Protein AF-A0A4Q2UM60-F1 (afdb_monomer_lite)

Radius of gyration: 17.13 Å; chains: 1; bounding box: 47×28×47 Å

pLDDT: mean 87.58, std 9.99, range [40.56, 97.44]

Organism: NCBI:txid2502893

Structure (mmCIF, N/CA/C/O backbone):
data_AF-A0A4Q2UM60-F1
#
_entry.id   AF-A0A4Q2UM60-F1
#
loop_
_atom_site.group_PDB
_atom_site.id
_atom_site.type_symbol
_atom_site.label_atom_id
_atom_site.label_alt_id
_atom_site.label_comp_id
_atom_site.label_asym_id
_atom_site.label_entity_id
_atom_site.label_seq_id
_atom_site.pdbx_PDB_ins_code
_atom_site.Cartn_x
_atom_site.Cartn_y
_atom_site.Cartn_z
_atom_site.occupancy
_atom_site.B_iso_or_equiv
_atom_site.auth_seq_id
_atom_site.auth_comp_id
_atom_site.auth_asym_id
_atom_site.auth_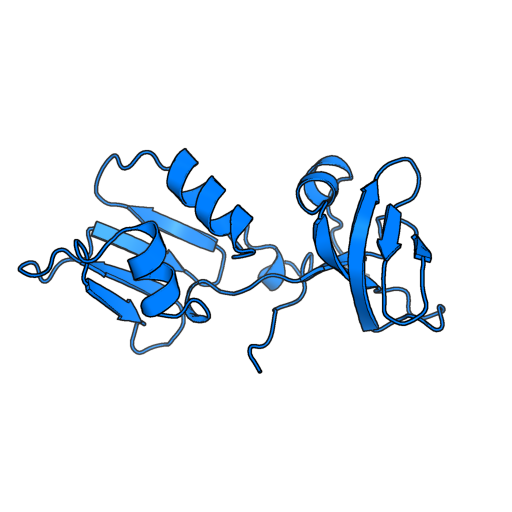a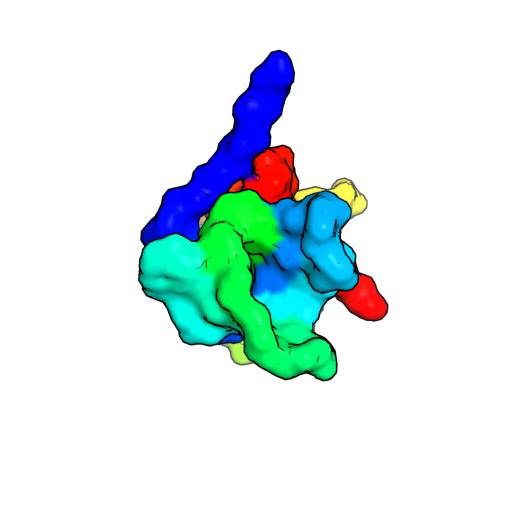tom_id
_atom_site.pdbx_PDB_model_num
ATOM 1 N N . MET A 1 1 ? 27.469 9.254 1.031 1.00 40.56 1 MET A N 1
ATOM 2 C CA . MET A 1 1 ? 26.260 9.142 0.190 1.00 40.56 1 MET A CA 1
ATOM 3 C C . MET A 1 1 ? 25.327 8.212 0.935 1.00 40.56 1 MET A C 1
ATOM 5 O O . MET A 1 1 ? 25.767 7.115 1.243 1.00 40.56 1 MET A O 1
ATOM 9 N N . SER A 1 2 ? 24.143 8.671 1.345 1.00 40.91 2 SER A N 1
ATOM 10 C CA . SER A 1 2 ? 23.199 7.792 2.044 1.00 40.91 2 SER A CA 1
ATOM 11 C C . SER A 1 2 ? 22.727 6.751 1.037 1.00 40.91 2 SER A C 1
ATOM 13 O O . SER A 1 2 ? 22.179 7.130 0.001 1.00 40.91 2 SER A O 1
ATOM 15 N N . GLU A 1 3 ? 23.020 5.475 1.277 1.00 54.56 3 GLU A N 1
ATOM 16 C CA . GLU A 1 3 ? 22.455 4.388 0.486 1.00 54.56 3 GLU A CA 1
ATOM 17 C C . GLU A 1 3 ? 20.939 4.516 0.593 1.00 54.56 3 GLU A C 1
ATOM 19 O O . GLU A 1 3 ? 20.363 4.356 1.669 1.00 54.56 3 GLU A O 1
ATOM 24 N N . THR A 1 4 ? 20.282 4.909 -0.497 1.00 58.78 4 THR A N 1
ATOM 25 C CA . THR A 1 4 ? 18.825 4.892 -0.537 1.00 58.78 4 THR A CA 1
ATOM 26 C C . THR A 1 4 ? 18.428 3.438 -0.354 1.00 58.78 4 THR A C 1
ATOM 28 O O . THR A 1 4 ? 18.701 2.611 -1.225 1.00 58.78 4 THR A O 1
ATOM 31 N N . ARG A 1 5 ? 17.867 3.119 0.817 1.00 75.88 5 ARG A N 1
ATOM 32 C CA . ARG A 1 5 ? 17.350 1.789 1.129 1.00 75.88 5 ARG A CA 1
ATOM 33 C C . ARG A 1 5 ? 16.391 1.394 0.003 1.00 75.88 5 ARG A C 1
ATOM 35 O O . ARG A 1 5 ? 15.716 2.247 -0.567 1.00 75.88 5 ARG A O 1
ATOM 42 N N . GLN A 1 6 ? 16.377 0.119 -0.360 1.00 82.94 6 GLN A N 1
ATOM 43 C CA . GLN A 1 6 ? 15.526 -0.404 -1.428 1.00 82.94 6 GLN A CA 1
ATOM 44 C C . GLN A 1 6 ? 14.642 -1.507 -0.866 1.00 82.94 6 GLN A C 1
ATOM 46 O O . GLN A 1 6 ? 15.056 -2.245 0.031 1.00 82.94 6 GLN A O 1
ATOM 51 N N . LEU A 1 7 ? 13.427 -1.625 -1.401 1.00 89.25 7 LEU A N 1
ATOM 52 C CA . LEU A 1 7 ? 12.588 -2.780 -1.115 1.00 89.25 7 LEU A CA 1
ATOM 53 C C . LEU A 1 7 ? 13.251 -4.027 -1.691 1.00 89.25 7 LEU A C 1
ATOM 55 O O . LEU A 1 7 ? 13.735 -4.035 -2.824 1.00 89.25 7 LEU A O 1
ATOM 59 N N . THR A 1 8 ? 13.234 -5.107 -0.918 1.00 90.81 8 THR A N 1
ATOM 60 C CA . THR A 1 8 ? 13.587 -6.421 -1.455 1.00 90.81 8 THR A CA 1
ATOM 61 C C . THR A 1 8 ? 12.616 -6.801 -2.581 1.00 90.81 8 THR A C 1
ATOM 63 O O . THR A 1 8 ? 11.453 -6.378 -2.559 1.00 90.81 8 THR A O 1
ATOM 66 N N . PRO A 1 9 ? 13.022 -7.658 -3.537 1.00 88.75 9 PRO A N 1
ATOM 67 C CA . PRO A 1 9 ? 12.106 -8.157 -4.561 1.00 88.75 9 PRO A CA 1
ATOM 68 C C . PRO A 1 9 ? 10.842 -8.789 -3.967 1.00 88.75 9 PRO A C 1
ATOM 70 O O . PRO A 1 9 ? 9.752 -8.607 -4.493 1.00 88.75 9 PRO A O 1
ATOM 73 N N . GLN A 1 10 ? 10.949 -9.468 -2.823 1.00 90.50 10 GLN A N 1
ATOM 74 C CA . GLN A 1 10 ? 9.785 -10.039 -2.150 1.00 90.50 10 GLN A CA 1
ATOM 75 C C . GLN A 1 10 ? 8.800 -8.960 -1.668 1.00 90.50 10 GLN A C 1
ATOM 77 O O . GLN A 1 10 ? 7.597 -9.105 -1.872 1.00 90.50 10 GLN A O 1
ATOM 82 N N . GLN A 1 11 ? 9.293 -7.871 -1.071 1.00 92.25 11 GLN A N 1
ATOM 83 C CA . GLN A 1 11 ? 8.449 -6.758 -0.617 1.00 92.25 11 GLN A CA 1
ATOM 84 C C . GLN A 1 11 ? 7.816 -6.005 -1.790 1.00 92.25 11 GLN A C 1
ATOM 86 O O . GLN A 1 11 ? 6.624 -5.708 -1.758 1.00 92.25 11 GLN A O 1
ATOM 91 N N . LEU A 1 12 ? 8.576 -5.748 -2.860 1.00 93.12 12 LEU A N 1
ATOM 92 C CA . LEU A 1 12 ? 8.021 -5.133 -4.068 1.00 93.12 12 LEU A CA 1
ATOM 93 C C . LEU A 1 12 ? 6.980 -6.048 -4.736 1.00 93.12 12 LEU A C 1
ATOM 95 O O . LEU A 1 12 ? 5.960 -5.567 -5.222 1.00 93.12 12 LEU A O 1
ATOM 99 N N . GLY A 1 13 ? 7.183 -7.368 -4.704 1.00 93.06 13 GLY A N 1
ATOM 100 C CA . GLY A 1 13 ? 6.245 -8.356 -5.242 1.00 93.06 13 GLY A CA 1
ATOM 101 C C . GLY A 1 13 ? 4.869 -8.332 -4.567 1.00 93.06 13 GLY A C 1
ATOM 102 O O . GLY A 1 13 ? 3.863 -8.590 -5.221 1.00 93.06 13 GLY A O 1
ATOM 103 N N . GLN A 1 14 ? 4.786 -7.921 -3.297 1.00 91.00 14 GLN A N 1
ATOM 104 C CA . GLN A 1 14 ? 3.509 -7.703 -2.594 1.00 91.00 14 GLN A CA 1
ATOM 105 C C . GLN A 1 14 ? 2.708 -6.505 -3.146 1.00 91.00 14 GLN A C 1
ATOM 107 O O . GLN A 1 14 ? 1.558 -6.283 -2.752 1.00 91.00 14 GLN A O 1
ATOM 112 N N . CYS A 1 15 ? 3.307 -5.725 -4.050 1.00 93.12 15 CYS A N 1
ATOM 113 C CA . CYS A 1 15 ? 2.687 -4.596 -4.735 1.00 93.12 15 CYS A CA 1
ATOM 114 C C . CYS A 1 15 ? 2.271 -4.920 -6.179 1.00 93.12 15 CYS A C 1
ATOM 116 O O . CYS A 1 15 ? 1.899 -4.006 -6.913 1.00 93.12 15 CYS A O 1
ATOM 118 N N . ILE A 1 16 ? 2.321 -6.187 -6.610 1.00 95.38 16 ILE A N 1
ATOM 119 C CA . ILE A 1 16 ? 1.735 -6.593 -7.895 1.00 95.38 16 ILE A CA 1
ATOM 120 C C . ILE A 1 16 ? 0.242 -6.226 -7.906 1.00 95.38 16 ILE A C 1
ATOM 122 O O . ILE A 1 16 ? -0.454 -6.356 -6.899 1.00 95.38 16 ILE A O 1
ATOM 126 N N . ASN A 1 17 ? -0.232 -5.737 -9.051 1.00 95.31 17 ASN A N 1
ATOM 127 C CA . ASN A 1 17 ? -1.539 -5.121 -9.282 1.00 95.31 17 ASN A CA 1
ATOM 128 C C . ASN A 1 17 ? -1.779 -3.800 -8.529 1.00 95.31 17 ASN A C 1
ATOM 130 O O . ASN A 1 17 ? -2.900 -3.294 -8.533 1.00 95.31 17 ASN A O 1
ATOM 134 N N . LYS A 1 18 ? -0.746 -3.207 -7.913 1.00 94.69 18 LYS A N 1
ATOM 135 C CA . LYS A 1 18 ? -0.823 -1.893 -7.258 1.00 94.69 18 LYS A CA 1
ATOM 136 C C . LYS A 1 18 ? -0.055 -0.835 -8.036 1.00 94.69 18 LYS A C 1
ATOM 138 O O . LYS A 1 18 ? 0.774 -1.131 -8.899 1.00 94.69 18 LYS A O 1
ATOM 143 N N . GLN A 1 19 ? -0.350 0.421 -7.716 1.00 95.69 19 GLN A N 1
ATOM 144 C CA . GLN A 1 19 ? 0.308 1.561 -8.329 1.00 95.69 19 GLN A CA 1
ATOM 145 C C . GLN A 1 19 ? 1.750 1.701 -7.817 1.00 95.69 19 GLN A C 1
ATOM 147 O O . GLN A 1 19 ? 2.013 1.633 -6.617 1.00 95.69 19 GLN A O 1
ATOM 152 N N . VAL A 1 20 ? 2.679 1.929 -8.739 1.00 96.50 20 VAL A N 1
ATOM 153 C CA . VAL A 1 20 ? 4.093 2.222 -8.489 1.00 96.50 20 VAL A CA 1
ATOM 154 C C . VAL A 1 20 ? 4.496 3.478 -9.258 1.00 96.50 20 VAL A C 1
ATOM 156 O O . VAL A 1 20 ? 3.931 3.781 -10.311 1.00 96.50 20 VAL A O 1
ATOM 159 N N . GLN A 1 21 ? 5.474 4.213 -8.741 1.00 95.88 21 GLN A N 1
ATOM 160 C CA . GLN A 1 21 ? 6.133 5.317 -9.425 1.00 95.88 21 GLN A CA 1
ATOM 161 C C . GLN A 1 21 ? 7.481 4.851 -9.972 1.00 95.88 21 GLN A C 1
ATOM 163 O O . GLN A 1 21 ? 8.254 4.195 -9.269 1.00 95.88 21 GLN A O 1
ATOM 168 N N . ILE A 1 22 ? 7.761 5.219 -11.220 1.00 94.81 22 ILE A N 1
ATOM 169 C CA . ILE A 1 22 ? 9.041 4.969 -11.876 1.00 94.81 22 ILE A CA 1
ATOM 170 C C . ILE A 1 22 ? 10.022 6.062 -11.447 1.00 94.81 22 ILE A C 1
ATOM 172 O O . ILE A 1 22 ? 9.885 7.227 -11.807 1.00 94.81 22 ILE A O 1
ATOM 176 N N . ASP A 1 23 ? 11.040 5.686 -10.690 1.00 91.38 23 ASP A N 1
ATOM 177 C CA . ASP A 1 23 ? 12.058 6.561 -10.122 1.00 91.38 23 ASP A CA 1
ATOM 178 C C . ASP A 1 23 ? 13.432 6.307 -10.765 1.00 91.38 23 ASP A C 1
ATOM 180 O O . ASP A 1 23 ? 14.396 5.876 -10.136 1.00 91.38 23 ASP A O 1
ATOM 184 N N . CYS A 1 24 ? 13.510 6.531 -12.080 1.00 89.19 24 CYS A N 1
ATOM 185 C CA . CYS A 1 24 ? 14.750 6.412 -12.848 1.00 89.19 24 CYS A CA 1
ATOM 186 C C . CYS A 1 24 ? 15.073 7.734 -13.551 1.00 89.19 24 CYS A C 1
ATOM 188 O O . CYS A 1 24 ? 14.588 7.956 -14.651 1.00 89.19 24 CYS A O 1
ATOM 190 N N . ILE A 1 25 ? 15.892 8.597 -12.939 1.00 87.81 25 ILE A N 1
ATOM 191 C CA . ILE A 1 25 ? 16.153 9.984 -13.394 1.00 87.81 25 ILE A CA 1
ATOM 192 C C . ILE A 1 25 ? 16.577 10.079 -14.875 1.00 87.81 25 ILE A C 1
ATOM 194 O O . ILE A 1 25 ? 16.253 11.046 -15.554 1.00 87.81 25 ILE A O 1
ATOM 198 N N . TYR A 1 26 ? 17.270 9.067 -15.401 1.00 88.12 26 TYR A N 1
ATOM 199 C CA . TYR A 1 26 ? 17.753 9.045 -16.789 1.00 88.12 26 TYR A CA 1
ATOM 200 C C . TYR A 1 26 ? 16.763 8.426 -17.790 1.00 88.12 26 TYR A C 1
ATOM 202 O O . TYR A 1 26 ? 17.093 8.254 -18.962 1.00 88.12 26 TYR A O 1
ATOM 210 N N . ASN A 1 27 ? 15.566 8.048 -17.343 1.00 87.69 27 ASN A N 1
ATOM 211 C CA . ASN A 1 27 ? 14.533 7.430 -18.163 1.00 87.69 27 ASN A CA 1
ATOM 212 C C . ASN A 1 27 ? 13.414 8.448 -18.467 1.00 87.69 27 ASN A C 1
ATOM 214 O O . ASN A 1 27 ? 12.983 9.152 -17.554 1.00 87.69 27 ASN A O 1
ATOM 218 N N . PRO A 1 28 ? 12.879 8.505 -19.703 1.00 90.06 28 PRO A N 1
ATOM 219 C CA . PRO A 1 28 ? 11.795 9.431 -20.057 1.00 90.06 28 PRO A CA 1
ATOM 220 C C . PRO A 1 28 ? 10.498 9.215 -19.257 1.00 90.06 28 PRO A C 1
ATOM 222 O O . PRO A 1 28 ? 9.638 10.091 -19.230 1.00 90.06 28 PRO A O 1
ATOM 225 N N . TYR A 1 29 ? 10.351 8.062 -18.603 1.00 92.38 29 TYR A N 1
ATOM 226 C CA . TYR A 1 29 ? 9.203 7.725 -17.766 1.00 92.38 29 TYR A CA 1
ATOM 227 C C . TYR A 1 29 ? 9.423 8.043 -16.278 1.00 92.38 29 TYR A C 1
ATOM 229 O O . TYR A 1 29 ? 8.589 7.674 -15.455 1.00 92.38 29 TYR A O 1
ATOM 237 N N . HIS A 1 30 ? 10.517 8.719 -15.904 1.00 92.56 30 HIS A N 1
ATOM 238 C CA . HIS A 1 30 ? 10.740 9.178 -14.530 1.00 92.56 30 HIS A CA 1
ATOM 239 C C . HIS A 1 30 ? 9.552 9.998 -14.000 1.00 92.56 30 HIS A C 1
ATOM 241 O O . HIS A 1 30 ? 9.019 10.862 -14.694 1.00 92.56 30 HIS A O 1
ATOM 247 N N . GLY A 1 31 ? 9.129 9.718 -12.768 1.00 90.94 31 GLY A N 1
ATOM 248 C CA . GLY A 1 31 ? 7.983 10.350 -12.117 1.00 90.94 31 GLY A CA 1
ATOM 249 C C . GLY A 1 31 ? 6.623 9.837 -12.598 1.00 90.94 31 GLY A C 1
ATOM 250 O O . GLY A 1 31 ? 5.614 10.102 -11.945 1.00 90.94 31 GLY A O 1
ATOM 251 N N . GLN A 1 32 ? 6.562 9.069 -13.691 1.00 94.44 32 GLN A N 1
ATOM 252 C CA . GLN A 1 32 ? 5.304 8.482 -14.137 1.00 94.44 32 GLN A CA 1
ATOM 253 C C . GLN A 1 32 ? 4.852 7.378 -13.184 1.00 94.44 32 GLN A C 1
ATOM 255 O O . GLN A 1 32 ? 5.656 6.628 -12.623 1.00 94.44 32 GLN A O 1
ATOM 260 N N . ARG A 1 33 ? 3.533 7.277 -13.025 1.00 95.38 33 ARG A N 1
ATOM 261 C CA . ARG A 1 33 ? 2.887 6.221 -12.251 1.00 95.38 33 ARG A CA 1
ATOM 262 C C . ARG A 1 33 ? 2.301 5.172 -13.190 1.00 95.38 33 ARG A C 1
ATOM 264 O O . ARG A 1 33 ? 1.759 5.507 -14.242 1.00 95.38 33 ARG A O 1
ATOM 271 N N . GLY A 1 34 ? 2.369 3.916 -12.776 1.00 95.88 34 GLY A N 1
ATOM 272 C CA . GLY A 1 34 ? 1.784 2.781 -13.484 1.00 95.88 34 GLY A CA 1
ATOM 273 C C . GLY A 1 34 ? 1.401 1.666 -12.523 1.00 95.88 34 GLY A C 1
ATOM 274 O O . GLY A 1 34 ? 1.599 1.791 -11.319 1.00 95.88 34 GLY A O 1
ATOM 275 N N . ILE A 1 35 ? 0.842 0.583 -13.046 1.00 97.38 35 ILE A N 1
ATOM 276 C CA . ILE A 1 35 ? 0.507 -0.620 -12.287 1.00 97.38 35 ILE A CA 1
ATOM 277 C C . ILE A 1 35 ? 1.648 -1.622 -12.434 1.00 97.38 35 ILE A C 1
ATOM 279 O O . ILE A 1 35 ? 2.050 -1.926 -13.556 1.00 97.38 35 ILE A O 1
ATOM 283 N N . LEU A 1 36 ? 2.167 -2.136 -11.318 1.00 97.19 36 LEU A N 1
ATOM 284 C CA . LEU A 1 36 ? 3.127 -3.239 -11.333 1.00 97.19 36 LEU A CA 1
ATOM 285 C C . LEU A 1 36 ? 2.400 -4.526 -11.734 1.00 97.19 36 LEU A C 1
ATOM 287 O O . LEU A 1 36 ? 1.508 -4.976 -11.025 1.00 97.19 36 LEU A O 1
ATOM 291 N N . VAL A 1 37 ? 2.776 -5.119 -12.860 1.00 97.44 37 VAL A N 1
ATOM 292 C CA . VAL A 1 37 ? 2.093 -6.284 -13.446 1.00 97.44 37 VAL A CA 1
ATOM 293 C C . VAL A 1 37 ? 2.786 -7.577 -13.046 1.00 97.44 37 VAL A C 1
ATOM 295 O O . VAL A 1 37 ? 2.138 -8.546 -12.658 1.00 97.44 37 VAL A O 1
ATOM 298 N N . SER A 1 38 ? 4.115 -7.596 -13.116 1.00 96.25 38 SER A N 1
ATOM 299 C CA . SER A 1 38 ? 4.910 -8.775 -12.799 1.00 96.25 38 SER A CA 1
ATOM 300 C C . SER A 1 38 ? 6.277 -8.382 -12.244 1.00 96.25 38 SER A C 1
ATOM 302 O O . SER A 1 38 ? 6.794 -7.293 -12.512 1.00 96.25 38 SER A O 1
ATOM 304 N N . LEU A 1 39 ? 6.862 -9.271 -11.439 1.00 94.69 39 LEU A N 1
ATOM 305 C CA . LEU A 1 39 ? 8.189 -9.087 -10.868 1.00 94.69 39 LEU A CA 1
ATOM 306 C C . LEU A 1 39 ? 9.001 -10.376 -10.984 1.00 94.69 39 LEU A C 1
ATOM 308 O O . LEU A 1 39 ? 8.639 -11.412 -10.431 1.00 94.69 39 LEU A O 1
ATOM 312 N N . SER A 1 40 ? 10.115 -10.285 -11.702 1.00 89.50 40 SER A N 1
ATOM 313 C CA . SER A 1 40 ? 11.119 -11.340 -11.836 1.00 89.50 40 SER A CA 1
ATOM 314 C C . SER A 1 40 ? 12.516 -10.722 -11.677 1.00 89.50 40 SER A C 1
ATOM 316 O O . SER A 1 40 ? 12.735 -9.924 -10.768 1.00 89.50 40 SER A O 1
ATOM 318 N N . ALA A 1 41 ? 13.458 -11.015 -12.579 1.00 90.19 41 ALA A N 1
ATOM 319 C CA . ALA A 1 41 ? 14.707 -10.259 -12.687 1.00 90.19 41 ALA A CA 1
ATOM 320 C C . ALA A 1 41 ? 14.467 -8.784 -13.069 1.00 90.19 41 ALA A C 1
ATOM 322 O O . ALA A 1 41 ? 15.262 -7.908 -12.731 1.00 90.19 41 ALA A O 1
ATOM 323 N N . ARG A 1 42 ? 13.366 -8.505 -13.777 1.00 93.62 42 ARG A N 1
ATOM 324 C CA . ARG A 1 42 ? 12.885 -7.153 -14.083 1.00 93.62 42 ARG A CA 1
ATOM 325 C C . ARG A 1 42 ? 11.428 -7.021 -13.661 1.00 93.62 42 ARG A C 1
ATOM 327 O O . ARG A 1 42 ? 10.717 -8.020 -13.545 1.00 93.62 42 ARG A O 1
ATOM 334 N N . ALA A 1 43 ? 11.015 -5.785 -13.427 1.00 95.12 43 ALA A N 1
ATOM 335 C CA . ALA A 1 43 ? 9.648 -5.440 -13.093 1.00 95.12 43 ALA A CA 1
ATOM 336 C C . ALA A 1 43 ? 8.923 -4.919 -14.336 1.00 95.12 43 ALA A C 1
ATOM 338 O O . ALA A 1 43 ? 9.434 -4.036 -15.028 1.00 95.12 43 ALA A O 1
ATOM 339 N N . GLU A 1 44 ? 7.746 -5.463 -14.611 1.00 96.88 44 GLU A N 1
ATOM 340 C CA . GLU A 1 44 ? 6.883 -5.024 -15.703 1.00 96.88 44 GLU A CA 1
ATOM 341 C C . GLU A 1 44 ? 5.835 -4.050 -15.173 1.00 96.88 44 GLU A C 1
ATOM 343 O O . GLU A 1 44 ? 5.125 -4.356 -14.214 1.00 96.88 44 GLU A O 1
ATOM 348 N N . VAL A 1 45 ? 5.736 -2.875 -15.790 1.00 97.19 45 VAL A N 1
ATOM 349 C CA . VAL A 1 45 ? 4.811 -1.817 -15.374 1.00 97.19 45 VAL A CA 1
ATOM 350 C C . VAL A 1 45 ? 3.955 -1.385 -16.555 1.00 97.19 45 VAL A C 1
ATOM 352 O O . VAL A 1 45 ? 4.486 -1.044 -17.613 1.00 97.19 45 VAL A O 1
ATOM 355 N N . LEU A 1 46 ? 2.638 -1.361 -16.350 1.00 97.00 46 LEU A N 1
ATOM 356 C CA . LEU A 1 46 ? 1.657 -0.799 -17.277 1.00 97.00 46 LEU A CA 1
ATOM 357 C C . LEU A 1 46 ? 1.361 0.655 -16.891 1.00 97.00 46 LEU A C 1
ATOM 359 O O . LEU A 1 46 ? 0.860 0.922 -15.801 1.00 97.00 46 LEU A O 1
ATOM 363 N N . PHE A 1 47 ? 1.652 1.601 -17.774 1.00 94.25 47 PHE A N 1
ATOM 364 C CA . PHE A 1 47 ? 1.421 3.035 -17.579 1.00 94.25 47 PHE A CA 1
ATOM 365 C C . PHE A 1 47 ? 0.789 3.649 -18.838 1.00 94.25 47 PHE A C 1
ATOM 367 O O . PHE A 1 47 ? 0.534 2.954 -19.818 1.00 94.25 47 PHE A O 1
ATOM 374 N N . SER A 1 48 ? 0.515 4.957 -18.828 1.00 87.62 48 SER A N 1
ATOM 375 C CA . SER A 1 48 ? -0.172 5.647 -19.940 1.00 87.62 48 SER A CA 1
ATOM 376 C C . SER A 1 48 ? 0.521 5.464 -21.306 1.00 87.62 48 SER A C 1
ATOM 378 O O . SER A 1 48 ? -0.131 5.456 -22.345 1.00 87.62 48 SER A O 1
ATOM 380 N N . GLY A 1 49 ? 1.842 5.249 -21.313 1.00 81.75 49 GLY A N 1
ATOM 381 C CA . GLY A 1 49 ? 2.634 4.968 -22.515 1.00 81.75 49 GLY A CA 1
ATOM 382 C C . GLY A 1 49 ? 2.695 3.492 -22.940 1.00 81.75 49 GLY A C 1
ATOM 383 O O . GLY A 1 49 ? 3.442 3.174 -23.861 1.00 81.75 49 GLY A O 1
ATOM 384 N N . GLY A 1 50 ? 1.953 2.591 -22.287 1.00 90.31 50 GLY A N 1
ATOM 385 C CA . GLY A 1 50 ? 1.966 1.148 -22.541 1.00 90.31 50 GLY A CA 1
ATOM 386 C C . GLY A 1 50 ? 2.731 0.358 -21.477 1.00 90.31 50 GLY A C 1
ATOM 387 O O . GLY A 1 50 ? 2.676 0.679 -20.291 1.00 90.31 50 GLY A O 1
ATOM 388 N N . PHE A 1 51 ? 3.424 -0.703 -21.895 1.00 92.75 51 PHE A N 1
ATOM 389 C CA . PHE A 1 51 ? 4.213 -1.560 -21.006 1.00 92.75 51 PHE A CA 1
ATOM 390 C C . PHE A 1 51 ? 5.695 -1.181 -21.030 1.00 92.75 51 PHE A C 1
ATOM 392 O O . PHE A 1 51 ? 6.266 -0.916 -22.089 1.00 92.75 51 PHE A O 1
ATOM 399 N N . GLY A 1 52 ? 6.341 -1.214 -19.866 1.00 93.44 52 GLY A N 1
ATOM 400 C CA . GLY A 1 52 ? 7.781 -1.014 -19.735 1.00 93.44 52 GLY A CA 1
ATOM 401 C C . GLY A 1 52 ? 8.416 -1.992 -18.756 1.00 93.44 52 GLY A C 1
ATOM 402 O O . GLY A 1 52 ? 7.802 -2.392 -17.769 1.00 93.44 52 GLY A O 1
ATOM 403 N N . MET A 1 53 ? 9.670 -2.354 -19.030 1.00 95.19 53 MET A N 1
ATOM 404 C CA . MET A 1 53 ? 10.486 -3.180 -18.142 1.00 95.19 53 MET A CA 1
ATOM 405 C C . MET A 1 53 ? 11.516 -2.328 -17.410 1.00 95.19 53 MET A C 1
ATOM 407 O O . MET A 1 53 ? 12.414 -1.740 -18.022 1.00 95.19 53 MET A O 1
ATOM 411 N N . PHE A 1 54 ? 11.449 -2.336 -16.086 1.00 93.31 54 PHE A N 1
ATOM 412 C CA . PHE A 1 54 ? 12.298 -1.532 -15.218 1.00 93.31 54 PHE A CA 1
ATOM 413 C C . PHE A 1 54 ? 13.135 -2.420 -14.299 1.00 93.31 54 PHE A C 1
ATOM 415 O O . PHE A 1 54 ? 12.806 -3.579 -14.039 1.00 93.31 54 PHE A O 1
ATOM 422 N N . SER A 1 55 ? 14.264 -1.883 -13.833 1.00 93.00 55 SER A N 1
ATOM 423 C CA . SER A 1 55 ? 14.928 -2.478 -12.674 1.00 93.00 55 SER A CA 1
ATOM 424 C C . SER A 1 55 ? 13.991 -2.332 -11.470 1.00 93.00 55 SER A C 1
ATOM 426 O O . SER A 1 55 ? 13.439 -1.241 -11.307 1.00 93.00 55 SER A O 1
ATOM 428 N N . PRO A 1 56 ? 13.823 -3.359 -10.618 1.00 92.56 56 PRO A N 1
ATOM 429 C CA . PRO A 1 56 ? 13.050 -3.244 -9.378 1.00 92.56 56 PRO A CA 1
ATOM 430 C C . PRO A 1 56 ? 13.470 -2.037 -8.527 1.00 92.56 56 PRO A C 1
ATOM 432 O O . PRO A 1 56 ? 12.633 -1.357 -7.948 1.00 92.56 56 PRO A O 1
ATOM 435 N N . ASN A 1 57 ? 14.764 -1.707 -8.552 1.00 90.69 57 ASN A N 1
ATOM 436 C CA . ASN A 1 57 ? 15.363 -0.601 -7.803 1.00 90.69 57 ASN A CA 1
ATOM 437 C C . ASN A 1 57 ? 14.932 0.789 -8.296 1.00 90.69 57 ASN A C 1
ATOM 439 O O . ASN A 1 57 ? 15.230 1.788 -7.651 1.00 90.69 57 ASN A O 1
ATOM 443 N N . TYR A 1 58 ? 14.271 0.862 -9.452 1.00 92.50 58 TYR A N 1
ATOM 444 C CA . TYR A 1 58 ? 13.703 2.091 -9.996 1.00 92.50 58 TYR A CA 1
ATOM 445 C C . TYR A 1 58 ? 12.205 2.203 -9.740 1.00 92.50 58 TYR A C 1
ATOM 447 O O . TYR A 1 58 ? 11.561 3.040 -10.362 1.00 92.50 58 TYR A O 1
ATOM 455 N N . LEU A 1 59 ? 11.620 1.360 -8.891 1.00 94.44 59 LEU A N 1
ATOM 456 C CA . LEU A 1 59 ? 10.194 1.399 -8.599 1.00 94.44 59 LEU A CA 1
ATOM 457 C C . LEU A 1 59 ? 9.961 1.667 -7.118 1.00 94.44 59 LEU A C 1
ATOM 459 O O . LEU A 1 59 ? 10.532 1.003 -6.257 1.00 94.44 59 LEU A O 1
ATOM 463 N N . ARG A 1 60 ? 9.064 2.611 -6.837 1.00 94.81 60 ARG A N 1
ATOM 464 C CA . ARG A 1 60 ? 8.548 2.871 -5.490 1.00 94.81 60 ARG A CA 1
ATOM 465 C C . ARG A 1 60 ? 7.042 2.619 -5.468 1.00 94.81 60 ARG A C 1
ATOM 467 O O . ARG A 1 60 ? 6.349 3.171 -6.325 1.00 94.81 60 ARG A O 1
ATOM 474 N N . PRO A 1 61 ? 6.499 1.822 -4.534 1.00 95.69 61 PRO A N 1
ATOM 475 C CA . PRO A 1 61 ? 5.056 1.717 -4.345 1.00 95.69 61 PRO A CA 1
ATOM 476 C C . PRO A 1 61 ? 4.431 3.085 -4.083 1.00 95.69 61 PRO A C 1
ATOM 478 O O . PRO A 1 61 ? 5.043 3.931 -3.436 1.00 95.69 61 PRO A O 1
ATOM 481 N N . VAL A 1 62 ? 3.217 3.303 -4.578 1.00 95.81 62 VAL A N 1
ATOM 482 C CA . VAL A 1 62 ? 2.430 4.504 -4.284 1.00 95.81 62 VAL A CA 1
ATOM 483 C C . VAL A 1 62 ? 1.409 4.140 -3.210 1.00 95.81 62 VAL A C 1
ATOM 485 O O . VAL A 1 62 ? 0.476 3.383 -3.480 1.00 95.81 62 VAL A O 1
ATOM 488 N N . LEU A 1 63 ? 1.610 4.648 -1.995 1.00 95.00 63 LEU A N 1
ATOM 489 C CA . LEU A 1 63 ?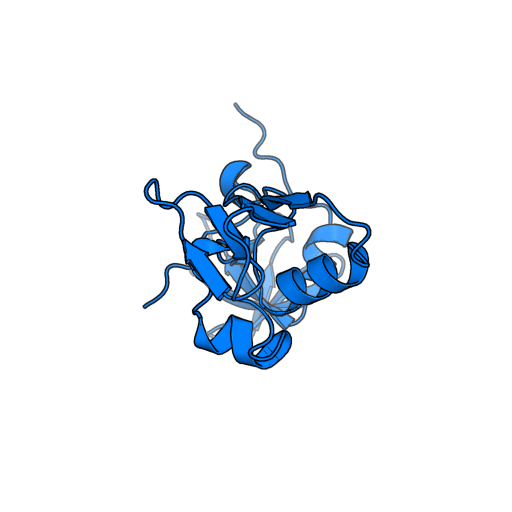 0.862 4.266 -0.795 1.00 95.00 63 LEU A CA 1
ATOM 490 C C . LEU A 1 63 ? 0.162 5.463 -0.154 1.00 95.00 63 LEU A C 1
ATOM 492 O O . LEU A 1 63 ? 0.668 6.577 -0.188 1.00 95.00 63 LEU A O 1
ATOM 496 N N . ARG A 1 64 ? -0.995 5.225 0.449 1.00 94.62 64 ARG A N 1
ATOM 497 C CA . ARG A 1 64 ? -1.767 6.182 1.244 1.00 94.62 64 ARG A CA 1
ATOM 498 C C . ARG A 1 64 ? -1.283 6.194 2.683 1.00 94.62 64 ARG A C 1
ATOM 500 O O . ARG A 1 64 ? -0.819 5.176 3.194 1.00 94.62 64 ARG A O 1
ATOM 507 N N . LEU A 1 65 ? -1.490 7.317 3.343 1.00 94.06 65 LEU A N 1
ATOM 508 C CA . LEU A 1 65 ? -1.502 7.394 4.791 1.00 94.06 65 LEU A CA 1
ATOM 509 C C . LEU A 1 65 ? -2.862 6.902 5.323 1.00 94.06 65 LEU A C 1
ATOM 511 O O . LEU A 1 65 ? -3.877 7.051 4.638 1.00 94.06 65 LEU A O 1
ATOM 515 N N . PRO A 1 66 ? -2.922 6.337 6.537 1.00 92.12 66 PRO A N 1
ATOM 516 C CA . PRO A 1 66 ? -4.170 6.052 7.244 1.00 92.12 66 PRO A CA 1
ATOM 517 C C . PRO A 1 66 ? -5.142 7.234 7.264 1.00 92.12 66 PRO A C 1
ATOM 519 O O . PRO A 1 66 ? -6.336 7.049 7.036 1.00 92.12 66 PRO A O 1
ATOM 522 N N . THR A 1 67 ? -4.635 8.454 7.455 1.00 92.62 67 THR A N 1
ATOM 523 C CA . THR A 1 67 ? -5.452 9.677 7.444 1.00 92.62 67 THR A CA 1
ATOM 524 C C . THR A 1 67 ? -6.002 10.045 6.069 1.00 92.62 67 THR A C 1
ATOM 526 O O . THR A 1 67 ? -6.901 10.874 5.980 1.00 92.62 67 THR A O 1
ATOM 529 N N . ASP A 1 68 ? -5.503 9.434 4.991 1.00 92.44 68 ASP A N 1
ATOM 530 C CA . ASP A 1 68 ? -6.100 9.596 3.668 1.00 92.44 68 ASP A CA 1
ATOM 531 C C . ASP A 1 68 ? -7.322 8.694 3.469 1.00 92.44 68 ASP A C 1
ATOM 533 O O . ASP A 1 68 ? -7.984 8.775 2.441 1.00 92.44 68 ASP A O 1
ATOM 537 N N . VAL A 1 69 ? -7.611 7.745 4.355 1.00 90.50 69 VAL A N 1
ATOM 538 C CA . VAL A 1 69 ? -8.749 6.844 4.148 1.00 90.50 69 VAL A CA 1
ATOM 539 C C . VAL A 1 69 ? -10.024 7.524 4.620 1.00 90.50 69 VAL A C 1
ATOM 541 O O . VAL A 1 69 ? -10.136 7.948 5.768 1.00 90.50 69 VAL A O 1
ATOM 544 N N . THR A 1 70 ? -10.995 7.644 3.717 1.00 88.62 70 THR A N 1
ATOM 545 C CA . THR A 1 70 ? -12.255 8.323 4.023 1.00 88.62 70 THR A CA 1
ATOM 546 C C . THR A 1 70 ? -13.111 7.493 4.978 1.00 88.62 70 THR A C 1
ATOM 548 O O . THR A 1 70 ? -13.081 6.261 4.953 1.00 88.62 70 THR A O 1
ATOM 551 N N . ASN A 1 71 ? -13.965 8.155 5.764 1.00 85.50 71 ASN A N 1
ATOM 552 C CA . ASN A 1 71 ? -14.923 7.464 6.636 1.00 85.50 71 ASN A CA 1
ATOM 553 C C . ASN A 1 71 ? -15.805 6.474 5.863 1.00 85.50 71 ASN A C 1
ATOM 555 O O . ASN A 1 71 ? -16.100 5.396 6.365 1.00 85.50 71 ASN A O 1
ATOM 559 N N . GLN A 1 72 ? -16.180 6.798 4.622 1.00 88.31 72 GLN A N 1
ATOM 560 C CA . GLN A 1 72 ? -16.965 5.896 3.780 1.00 88.31 72 GLN A CA 1
ATOM 561 C C . GLN A 1 72 ? -16.202 4.608 3.437 1.00 88.31 72 GLN A C 1
ATOM 563 O O . GLN A 1 72 ? -16.790 3.529 3.463 1.00 88.31 72 GLN A O 1
ATOM 568 N N . GLU A 1 73 ? -14.907 4.701 3.130 1.00 90.00 73 GLU A N 1
ATOM 569 C CA . GLU A 1 73 ? -14.068 3.526 2.865 1.00 90.00 73 GLU A CA 1
ATOM 570 C C . GLU A 1 73 ? -13.884 2.668 4.114 1.00 90.00 73 GLU A C 1
ATOM 572 O O . GLU A 1 73 ? -13.921 1.441 4.031 1.00 90.00 73 GLU A O 1
ATOM 577 N N . TRP A 1 74 ? -13.737 3.297 5.279 1.00 86.56 74 TRP A N 1
ATOM 578 C CA . TRP A 1 74 ? -13.667 2.560 6.531 1.00 86.56 74 TRP A CA 1
ATOM 579 C C . TRP A 1 74 ? -14.969 1.821 6.854 1.00 86.56 74 TRP A C 1
ATOM 581 O O . TRP A 1 74 ? -14.938 0.617 7.115 1.00 86.56 74 TRP A O 1
ATOM 591 N N . VAL A 1 75 ? -16.111 2.514 6.781 1.00 84.75 75 VAL A N 1
ATOM 592 C CA . VAL A 1 75 ? -17.443 1.940 7.044 1.00 84.75 75 VAL A CA 1
ATOM 593 C C . VAL A 1 75 ? -17.780 0.838 6.041 1.00 84.75 75 VAL A C 1
ATOM 595 O O . VAL A 1 75 ? -18.392 -0.158 6.412 1.00 84.75 75 VAL A O 1
ATOM 598 N N . ALA A 1 76 ? -17.348 0.952 4.782 1.00 85.62 76 ALA A N 1
ATOM 599 C CA . ALA A 1 76 ? -17.571 -0.096 3.787 1.00 85.62 76 ALA A CA 1
ATOM 600 C C . ALA A 1 76 ? -16.919 -1.439 4.165 1.00 85.62 76 ALA A C 1
ATOM 602 O O . ALA A 1 76 ? -17.428 -2.487 3.768 1.00 85.62 76 ALA A O 1
ATOM 603 N N . HIS A 1 77 ? -15.813 -1.421 4.917 1.00 82.88 77 HIS A N 1
ATOM 604 C CA . HIS A 1 77 ? -15.111 -2.637 5.329 1.00 82.88 77 HIS A CA 1
ATOM 605 C C . HIS A 1 77 ? -15.485 -3.100 6.736 1.00 82.88 77 HIS A C 1
ATOM 607 O O . HIS A 1 77 ? -15.778 -4.276 6.940 1.00 82.88 77 HIS A O 1
ATOM 613 N N . PHE A 1 78 ? -15.475 -2.183 7.704 1.00 79.06 78 PHE A N 1
ATOM 614 C CA . PHE A 1 78 ? -15.729 -2.519 9.102 1.00 79.06 78 PHE A CA 1
ATOM 615 C C . PHE A 1 78 ? -17.215 -2.482 9.462 1.00 79.06 78 PHE A C 1
ATOM 617 O O . PHE A 1 78 ? -17.605 -3.077 10.457 1.00 79.06 78 PHE A O 1
ATOM 624 N N . GLY A 1 79 ? -18.061 -1.854 8.646 1.00 80.25 79 GLY A N 1
ATOM 625 C CA . GLY A 1 79 ? -19.440 -1.538 9.002 1.00 80.25 79 GLY A CA 1
ATOM 626 C C . GLY A 1 79 ? -19.529 -0.302 9.895 1.00 80.25 79 GLY A C 1
ATOM 627 O O . GLY A 1 79 ? -18.533 0.348 10.203 1.00 80.25 79 GLY A O 1
ATOM 628 N N . ASP A 1 80 ? -20.744 0.008 10.337 1.00 81.81 80 ASP A N 1
ATOM 629 C CA . ASP A 1 80 ? -21.041 1.170 11.191 1.00 81.81 80 ASP A CA 1
ATOM 630 C C . ASP A 1 80 ? -20.927 0.836 12.693 1.00 81.81 80 ASP A C 1
ATOM 632 O O . ASP A 1 80 ? -21.671 1.320 13.542 1.00 81.81 80 ASP A O 1
ATOM 636 N N . ILE A 1 81 ? -20.030 -0.098 13.018 1.00 82.00 81 ILE A N 1
ATOM 637 C CA . ILE A 1 81 ? -19.792 -0.583 14.386 1.00 82.00 81 ILE A CA 1
ATOM 638 C C . ILE A 1 81 ? -18.806 0.296 15.156 1.00 82.00 81 ILE A C 1
ATOM 640 O O . ILE A 1 81 ? -18.741 0.194 16.380 1.00 82.00 81 ILE A O 1
ATOM 644 N N . PHE A 1 82 ? -18.053 1.149 14.458 1.00 83.69 82 PHE A N 1
ATOM 645 C CA . PHE A 1 82 ? -17.026 2.004 15.041 1.00 83.69 82 PHE A CA 1
ATOM 646 C C . PHE A 1 82 ? -17.214 3.451 14.611 1.00 83.69 82 PHE A C 1
ATOM 648 O O . PHE A 1 82 ? -17.588 3.742 13.477 1.00 83.69 82 PHE A O 1
ATOM 655 N N . VAL A 1 83 ? -16.862 4.357 15.514 1.00 86.38 83 VAL A N 1
ATOM 656 C CA . VAL A 1 83 ? -16.661 5.766 15.207 1.00 86.38 83 VAL A CA 1
ATOM 657 C C . VAL A 1 83 ? -15.180 5.961 14.923 1.00 86.38 83 VAL A C 1
ATOM 659 O O . VAL A 1 83 ? -14.334 5.599 15.740 1.00 86.38 83 VAL A O 1
ATOM 662 N N . ILE A 1 84 ? -14.878 6.515 13.752 1.00 88.75 84 ILE A N 1
ATOM 663 C CA . ILE A 1 84 ? -13.507 6.746 13.304 1.00 88.75 84 ILE A CA 1
ATOM 664 C C . ILE A 1 84 ? -13.275 8.243 13.254 1.00 88.75 84 ILE A C 1
ATOM 666 O O . ILE A 1 84 ? -13.996 8.978 12.574 1.00 88.75 84 ILE A O 1
ATOM 670 N N . THR A 1 85 ? -12.273 8.691 13.997 1.00 89.81 85 THR A N 1
ATOM 671 C CA . THR A 1 85 ? -11.918 10.104 14.101 1.00 89.81 85 THR A CA 1
ATOM 672 C C . THR A 1 85 ? -10.458 10.294 13.753 1.00 89.81 85 THR A C 1
ATOM 674 O O . THR A 1 85 ? -9.593 9.569 14.242 1.00 89.81 85 THR A O 1
ATOM 677 N N . GLN A 1 86 ? -10.177 11.295 12.932 1.00 90.75 86 GLN A N 1
ATOM 678 C CA . GLN A 1 86 ? -8.816 11.761 12.725 1.00 90.75 86 GLN A CA 1
ATOM 679 C C . GLN A 1 86 ? -8.375 12.584 13.939 1.00 90.75 86 GLN A C 1
ATOM 681 O O . GLN A 1 86 ? -9.162 13.372 14.469 1.00 90.75 86 GLN A O 1
ATOM 686 N N . ALA A 1 87 ? -7.135 12.391 14.382 1.00 89.50 87 ALA A N 1
ATOM 687 C CA . ALA A 1 87 ? -6.559 13.185 15.457 1.00 89.50 87 ALA A CA 1
ATOM 688 C C . ALA A 1 87 ? -6.409 14.658 15.056 1.00 89.50 87 ALA A C 1
ATOM 690 O O . ALA A 1 87 ? -6.228 14.967 13.877 1.00 89.50 87 ALA A O 1
ATOM 691 N N . GLU A 1 88 ? -6.434 15.567 16.035 1.00 86.62 88 GLU A N 1
ATOM 692 C CA . GLU A 1 88 ? -6.305 17.013 15.790 1.00 86.62 88 GLU A CA 1
ATOM 693 C C . GLU A 1 88 ? -4.990 17.381 15.0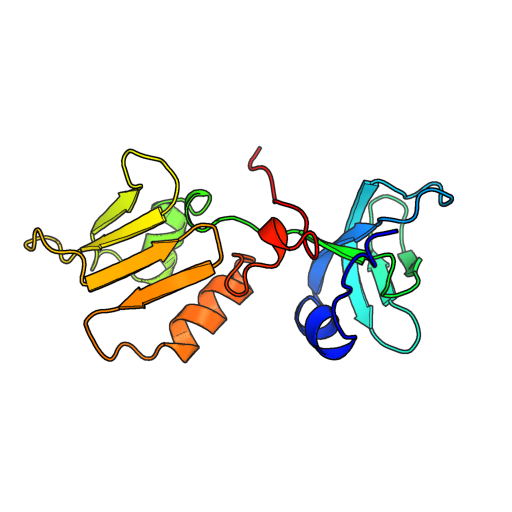86 1.00 86.62 88 GLU A C 1
ATOM 695 O O . GLU A 1 88 ? -4.966 18.274 14.241 1.00 86.62 88 GLU A O 1
ATOM 700 N N . GLU A 1 89 ? -3.909 16.660 15.390 1.00 88.62 89 GLU A N 1
ATOM 701 C CA . GLU A 1 89 ? -2.591 16.849 14.771 1.00 88.62 89 GLU A CA 1
ATOM 702 C C . GLU A 1 89 ? -2.515 16.291 13.337 1.00 88.62 89 GLU A C 1
ATOM 704 O O . GLU A 1 89 ? -1.581 16.599 12.596 1.00 88.62 89 GLU A O 1
ATO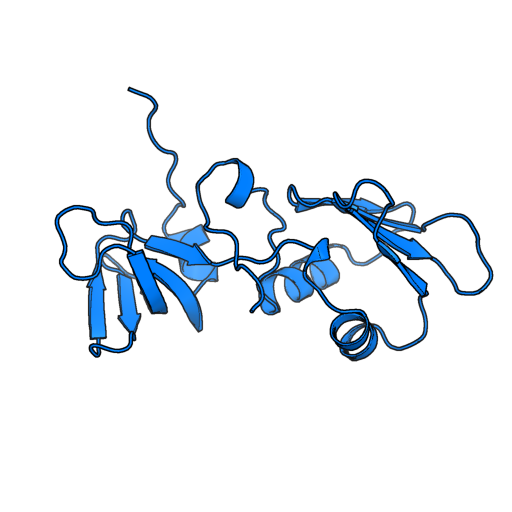M 709 N N . GLY A 1 90 ? -3.515 15.511 12.910 1.00 87.50 90 GLY A N 1
ATOM 710 C CA . GLY A 1 90 ? -3.618 14.972 11.554 1.00 87.50 90 GLY A CA 1
ATOM 711 C C . GLY A 1 90 ? -2.602 13.874 11.225 1.00 87.50 90 GLY A C 1
ATOM 712 O O . GLY A 1 90 ? -2.371 13.593 10.050 1.00 87.50 90 GLY A O 1
ATOM 713 N N . ASP A 1 91 ? -2.000 13.254 12.234 1.00 92.44 91 ASP A N 1
ATOM 714 C CA . ASP A 1 91 ? -0.926 12.262 12.127 1.00 92.44 91 ASP A CA 1
ATOM 715 C C . ASP A 1 91 ? -1.398 10.812 12.349 1.00 92.44 91 ASP A C 1
ATOM 717 O O . ASP A 1 91 ? -0.664 9.876 12.030 1.00 92.44 91 ASP A O 1
ATOM 721 N N . HIS A 1 92 ? -2.613 10.611 12.864 1.00 93.69 92 HIS A N 1
ATOM 722 C CA . HIS A 1 92 ? -3.195 9.290 13.086 1.00 93.69 92 HIS A CA 1
ATOM 723 C C . HIS A 1 92 ? -4.727 9.285 13.018 1.00 93.69 92 HIS A C 1
ATOM 725 O O . HIS A 1 92 ? -5.396 10.324 13.056 1.00 93.69 92 HIS A O 1
ATOM 731 N N . VAL A 1 93 ? -5.287 8.079 12.917 1.00 92.56 93 VAL A N 1
ATOM 732 C CA . VAL A 1 93 ? -6.726 7.812 13.041 1.00 92.56 93 VAL A CA 1
ATOM 733 C C . VAL A 1 93 ? -7.002 6.961 14.276 1.00 92.56 93 VAL A C 1
ATOM 735 O O . VAL A 1 93 ? -6.224 6.069 14.620 1.00 92.56 93 VAL A O 1
ATOM 738 N N . LEU A 1 94 ? -8.122 7.248 14.931 1.00 91.56 94 LEU A N 1
ATOM 739 C CA . LEU A 1 94 ? -8.595 6.602 16.148 1.00 91.56 94 LEU A CA 1
ATOM 740 C C . LEU A 1 94 ? -9.899 5.866 15.860 1.00 91.56 94 LEU A C 1
ATOM 742 O O . LEU A 1 94 ? -10.788 6.410 15.204 1.00 91.56 94 LEU A O 1
ATOM 746 N N . PHE A 1 95 ? -10.019 4.656 16.389 1.00 89.75 95 PHE A N 1
ATOM 747 C CA . PHE A 1 95 ? -11.224 3.843 16.332 1.00 89.75 95 PHE A CA 1
ATOM 748 C C . PHE A 1 95 ? -11.801 3.712 17.741 1.00 89.75 95 PHE A C 1
ATOM 750 O O . PHE A 1 95 ? -11.130 3.226 18.658 1.00 89.75 95 PHE A O 1
ATOM 757 N N . CYS A 1 96 ? -13.059 4.117 17.889 1.00 87.88 96 CYS A N 1
ATOM 758 C CA . CYS A 1 96 ? -13.806 4.076 19.141 1.00 87.88 96 CYS A CA 1
ATOM 759 C C . CYS A 1 96 ? -15.107 3.291 18.957 1.00 87.88 96 CYS A C 1
ATOM 761 O O . CYS A 1 96 ? -15.725 3.328 17.888 1.00 87.88 96 CYS A O 1
ATOM 763 N N . TYR A 1 97 ? -15.577 2.621 20.009 1.00 85.94 97 TYR A N 1
ATOM 764 C CA . TYR A 1 97 ? -16.968 2.171 20.036 1.00 85.94 97 TYR A CA 1
ATOM 765 C C . TYR A 1 97 ? -17.903 3.393 20.154 1.00 85.94 97 TYR A C 1
ATOM 767 O O . TYR A 1 97 ? -17.544 4.355 20.833 1.00 85.94 97 TYR A O 1
ATOM 775 N N . PRO A 1 98 ? -19.115 3.381 19.562 1.00 83.44 98 PRO A N 1
ATOM 776 C CA . PRO A 1 98 ? -20.016 4.544 19.531 1.00 83.44 98 PRO A CA 1
ATOM 777 C C . PRO A 1 98 ? -20.377 5.162 20.890 1.00 83.44 98 PRO A C 1
ATOM 779 O O . PRO A 1 98 ? -20.792 6.315 20.944 1.00 83.44 98 PRO A O 1
ATOM 782 N N . ASN A 1 99 ? -20.218 4.408 21.981 1.00 84.62 99 ASN A N 1
ATOM 783 C CA . ASN A 1 99 ? -20.532 4.843 23.344 1.00 84.62 99 ASN A CA 1
ATOM 784 C C . ASN A 1 99 ? -19.298 4.912 24.258 1.00 84.62 99 ASN A C 1
ATOM 786 O O . ASN A 1 99 ? -19.447 5.067 25.470 1.00 84.62 99 ASN A O 1
ATOM 790 N N . GLU A 1 100 ? -18.092 4.784 23.704 1.00 82.00 100 GLU A N 1
ATOM 791 C CA . GLU A 1 100 ? -16.845 4.819 24.462 1.00 82.00 100 GLU A CA 1
ATOM 792 C C . GLU A 1 100 ? -15.980 5.996 24.024 1.00 82.00 100 GLU A C 1
ATOM 794 O O . GLU A 1 100 ? -15.843 6.298 22.842 1.00 82.00 100 GLU A O 1
ATOM 799 N N . SER A 1 101 ? -15.383 6.673 25.002 1.00 76.62 101 SER A N 1
ATOM 800 C CA . SER A 1 101 ? -14.474 7.794 24.759 1.00 76.62 101 SER A CA 1
ATOM 801 C C . SER A 1 101 ? -13.025 7.358 24.561 1.00 76.62 101 SER A C 1
ATOM 803 O O . SER A 1 101 ? -12.208 8.155 24.102 1.00 76.62 101 SER A O 1
ATOM 805 N N . LYS A 1 102 ? -12.686 6.117 24.928 1.00 84.88 102 LYS A N 1
ATOM 806 C CA . LYS A 1 102 ? -11.332 5.590 24.795 1.00 84.88 102 LYS A CA 1
ATOM 807 C C . LYS A 1 102 ? -11.190 4.884 23.439 1.00 84.88 102 LYS A C 1
ATOM 809 O O . LYS A 1 102 ? -11.992 3.995 23.155 1.00 84.88 102 LYS A O 1
ATOM 814 N N . PRO A 1 103 ? -10.185 5.235 22.620 1.00 87.25 103 PRO A N 1
ATOM 815 C CA . PRO A 1 103 ? -9.901 4.482 21.410 1.00 87.25 103 PRO A CA 1
ATOM 816 C C . PRO A 1 103 ? -9.380 3.089 21.772 1.00 87.25 103 PRO A C 1
ATOM 818 O O . PRO A 1 103 ? -8.549 2.953 22.669 1.00 87.25 103 PRO A O 1
ATOM 821 N N . PHE A 1 104 ? -9.850 2.062 21.066 1.00 86.94 104 PHE A N 1
ATOM 822 C CA . PHE A 1 104 ? -9.333 0.692 21.202 1.00 86.94 104 PHE A CA 1
ATOM 823 C C . PHE A 1 104 ? -8.264 0.370 20.145 1.00 86.94 104 PHE A C 1
ATOM 825 O O . PHE A 1 104 ? -7.499 -0.586 20.298 1.00 86.94 104 PHE A O 1
ATOM 832 N N . LEU A 1 105 ? -8.220 1.152 19.061 1.00 89.12 105 LEU A N 1
ATOM 833 C CA . LEU A 1 105 ? -7.264 1.019 17.968 1.00 89.12 105 LEU A CA 1
ATOM 834 C C . LEU A 1 105 ? -6.848 2.405 17.460 1.00 89.12 105 LEU A C 1
ATOM 836 O O . LEU A 1 105 ? -7.688 3.260 17.176 1.00 89.12 105 LEU A O 1
ATOM 840 N N . THR A 1 106 ? -5.544 2.582 17.296 1.00 91.56 106 THR A N 1
ATOM 841 C CA . THR A 1 106 ? -4.904 3.769 16.731 1.00 91.56 106 THR A CA 1
ATOM 842 C C . THR A 1 106 ? -3.998 3.346 15.583 1.00 91.56 106 THR A C 1
ATOM 844 O O . THR A 1 106 ? -3.268 2.363 15.704 1.00 91.56 106 THR A O 1
ATOM 847 N N . ILE A 1 107 ? -4.035 4.075 14.467 1.00 91.69 107 ILE A N 1
ATOM 848 C CA . ILE A 1 107 ? -3.167 3.829 13.309 1.00 91.69 107 ILE A CA 1
ATOM 849 C C . ILE A 1 107 ? -2.460 5.134 12.948 1.00 91.69 107 ILE A C 1
ATOM 851 O O . ILE A 1 107 ? -3.114 6.094 12.531 1.00 91.69 107 ILE A O 1
ATOM 855 N N . TRP A 1 108 ? -1.137 5.155 13.090 1.00 93.62 108 TRP A N 1
ATOM 856 C CA . TRP A 1 108 ? -0.298 6.310 12.784 1.00 93.62 108 TRP A CA 1
ATOM 857 C C . TRP A 1 108 ? 0.146 6.332 11.330 1.00 93.62 108 TRP A C 1
ATOM 859 O O . TRP A 1 108 ? 0.300 5.303 10.674 1.00 93.62 108 TRP A O 1
ATOM 869 N N . ASN A 1 109 ? 0.405 7.537 10.832 1.00 92.81 109 ASN A N 1
ATOM 870 C CA . ASN A 1 109 ? 0.848 7.782 9.466 1.00 92.81 109 ASN A CA 1
ATOM 871 C C . ASN A 1 109 ? 2.222 7.201 9.128 1.00 92.81 109 ASN A C 1
ATOM 873 O O . ASN A 1 109 ? 2.555 7.059 7.954 1.00 92.81 109 ASN A O 1
ATOM 877 N N . ASP A 1 110 ? 3.007 6.817 10.127 1.00 90.12 110 ASP A N 1
ATOM 878 C CA . ASP A 1 110 ? 4.230 6.048 9.921 1.00 90.12 110 ASP A CA 1
ATOM 879 C C . ASP A 1 110 ? 3.998 4.526 9.907 1.00 90.12 110 ASP A C 1
ATOM 881 O O . ASP A 1 110 ? 4.945 3.749 9.840 1.00 90.12 110 ASP A O 1
ATOM 885 N N . GLY A 1 111 ? 2.741 4.082 9.899 1.00 85.12 111 GLY A N 1
ATOM 886 C CA . GLY A 1 111 ? 2.353 2.680 9.811 1.00 85.12 111 GLY A CA 1
ATOM 887 C C . GLY A 1 111 ? 2.378 1.937 11.145 1.00 85.12 111 GLY A C 1
ATOM 888 O O . GLY A 1 111 ? 2.065 0.744 11.157 1.00 85.12 111 GLY A O 1
ATOM 889 N N . GLU A 1 112 ? 2.725 2.603 12.253 1.00 89.38 112 GLU A N 1
ATOM 890 C CA . GLU A 1 112 ? 2.541 2.040 13.588 1.00 89.38 112 GLU A CA 1
ATOM 891 C C . GLU A 1 112 ? 1.045 1.833 13.865 1.00 89.38 112 GLU A C 1
ATOM 893 O O . GLU A 1 112 ? 0.193 2.637 13.479 1.00 89.38 112 GLU A O 1
ATOM 898 N N . ILE A 1 113 ? 0.713 0.720 14.517 1.00 89.00 113 ILE A N 1
ATOM 899 C CA . ILE A 1 113 ? -0.654 0.393 14.915 1.00 89.00 113 ILE A CA 1
ATOM 900 C C . ILE A 1 113 ? -0.626 0.063 16.407 1.00 89.00 113 ILE A C 1
ATOM 902 O O . ILE A 1 113 ? 0.104 -0.820 16.851 1.00 89.00 113 ILE A O 1
ATOM 906 N N . GLY A 1 114 ? -1.432 0.777 17.182 1.00 88.50 114 GLY A N 1
ATOM 907 C CA . GLY A 1 114 ? -1.594 0.584 18.619 1.00 88.50 114 GLY A CA 1
ATOM 908 C C . GLY A 1 114 ? -2.968 0.002 18.874 1.00 88.50 114 GLY A C 1
ATOM 909 O O . GLY A 1 114 ? -3.959 0.567 18.424 1.00 88.50 114 GLY A O 1
ATOM 910 N N . CYS A 1 115 ? -3.048 -1.132 19.561 1.00 82.62 115 CYS A N 1
ATOM 911 C CA . CYS A 1 115 ? -4.322 -1.776 19.851 1.00 82.62 115 CYS A CA 1
ATOM 912 C C . CYS A 1 115 ? -4.354 -2.270 21.295 1.00 82.62 115 CYS A C 1
ATOM 914 O O . CYS A 1 115 ? -3.415 -2.926 21.746 1.00 82.62 115 CYS A O 1
ATOM 916 N N . ASP A 1 116 ? -5.442 -1.953 21.995 1.00 70.94 116 ASP A N 1
ATOM 917 C CA . ASP A 1 116 ? -5.656 -2.347 23.390 1.00 70.94 116 ASP A CA 1
ATOM 918 C C . ASP A 1 116 ? -6.251 -3.764 23.522 1.00 70.94 116 ASP A C 1
ATOM 920 O O . ASP A 1 116 ? -6.125 -4.390 24.575 1.00 70.94 116 ASP A O 1
ATOM 924 N N . GLU A 1 117 ? -6.865 -4.301 22.461 1.00 65.75 117 GLU A N 1
ATOM 925 C CA . GLU A 1 117 ? -7.509 -5.621 22.449 1.00 65.75 117 GLU A CA 1
ATOM 926 C C . GLU A 1 117 ? -6.884 -6.572 21.414 1.00 65.75 117 GLU A C 1
ATOM 928 O O . GLU A 1 117 ? -6.262 -6.159 20.437 1.00 65.75 117 GLU A O 1
ATOM 933 N N . MET A 1 118 ? -7.070 -7.885 21.596 1.00 57.28 118 MET A N 1
ATOM 934 C CA . MET A 1 118 ? -6.673 -8.899 20.609 1.00 57.28 118 MET A CA 1
ATOM 935 C C . MET A 1 118 ? -7.621 -8.902 19.398 1.00 57.28 118 MET A C 1
ATOM 937 O O . MET A 1 118 ? -8.332 -9.875 19.145 1.00 57.28 118 MET A O 1
ATOM 941 N N . LEU A 1 119 ? -7.630 -7.826 18.611 1.00 61.69 119 LEU A N 1
ATOM 942 C CA . LEU A 1 119 ? -8.113 -7.914 17.236 1.00 61.69 119 LEU A CA 1
ATOM 943 C C . LEU A 1 119 ? -7.188 -8.854 16.447 1.00 61.69 119 LEU A C 1
ATOM 945 O O . LEU A 1 119 ? -5.986 -8.915 16.729 1.00 61.69 119 LEU A O 1
ATOM 949 N N . PRO A 1 120 ? -7.696 -9.589 15.441 1.00 65.81 120 PRO A N 1
ATOM 950 C CA . PRO A 1 120 ? -6.850 -10.347 14.530 1.00 65.81 120 PRO A CA 1
ATOM 951 C C . PRO A 1 120 ? -6.023 -9.369 13.684 1.00 65.81 120 PRO A C 1
ATOM 953 O O . PRO A 1 120 ? -6.379 -9.007 12.565 1.00 65.81 120 PRO A O 1
ATOM 956 N N . TYR A 1 121 ? -4.897 -8.939 14.252 1.00 72.88 121 TYR A N 1
ATOM 957 C CA . TYR A 1 121 ? -3.995 -7.904 13.748 1.00 72.88 121 TYR A CA 1
ATOM 958 C C . TYR A 1 121 ? -3.559 -8.158 12.297 1.00 72.88 121 TYR A C 1
ATOM 960 O O . TYR A 1 121 ? -3.420 -7.232 11.502 1.00 72.88 121 TYR A O 1
ATOM 968 N N . ALA A 1 122 ? -3.427 -9.434 11.922 1.00 76.38 122 ALA A N 1
ATOM 969 C CA . ALA A 1 122 ? -3.125 -9.853 10.558 1.00 76.38 122 ALA A CA 1
ATOM 970 C C . ALA A 1 122 ? -4.214 -9.439 9.552 1.00 76.38 122 ALA A C 1
ATOM 972 O O . ALA A 1 122 ? -3.888 -8.901 8.500 1.00 76.38 122 ALA A O 1
ATOM 973 N N . SER A 1 123 ? -5.498 -9.614 9.885 1.00 80.62 123 SER A N 1
ATOM 974 C CA . SER A 1 123 ? -6.609 -9.274 8.986 1.00 80.62 123 SER A CA 1
ATOM 975 C C . SER A 1 123 ? -6.719 -7.768 8.747 1.00 80.62 123 SER A C 1
ATOM 977 O O . SER A 1 123 ? -6.975 -7.348 7.620 1.00 80.62 123 SER A O 1
ATOM 979 N N . LEU A 1 124 ? -6.466 -6.955 9.780 1.00 84.06 124 LEU A N 1
ATOM 980 C CA . LEU A 1 124 ? -6.396 -5.498 9.645 1.00 84.06 124 LEU A CA 1
ATOM 981 C C . LEU A 1 124 ? -5.244 -5.091 8.719 1.00 84.06 124 LEU A C 1
ATOM 983 O O . LEU A 1 124 ? -5.456 -4.341 7.772 1.00 84.06 124 LEU A O 1
ATOM 987 N N . ILE A 1 125 ? -4.036 -5.607 8.957 1.00 86.56 125 ILE A N 1
ATOM 988 C CA . ILE A 1 125 ? -2.864 -5.293 8.130 1.00 86.56 125 ILE A CA 1
ATOM 989 C C . ILE A 1 125 ? -3.084 -5.712 6.674 1.00 86.56 125 ILE A C 1
ATOM 991 O O . ILE A 1 125 ? -2.758 -4.952 5.760 1.00 86.56 125 ILE A O 1
ATOM 995 N N . ASP A 1 126 ? -3.646 -6.896 6.442 1.00 85.94 126 ASP A N 1
ATOM 996 C CA . ASP A 1 126 ? -3.937 -7.381 5.095 1.00 85.94 126 ASP A CA 1
ATOM 997 C C . ASP A 1 126 ? -4.957 -6.482 4.390 1.00 85.94 126 ASP A C 1
ATOM 999 O O . ASP A 1 126 ? -4.755 -6.122 3.225 1.00 85.94 126 ASP A O 1
ATOM 1003 N N . TYR A 1 127 ? -5.996 -6.034 5.105 1.00 87.19 127 TYR A N 1
ATOM 1004 C CA . TYR A 1 127 ? -6.948 -5.059 4.582 1.00 87.19 127 TYR A CA 1
ATOM 1005 C C . TYR A 1 127 ? -6.274 -3.726 4.236 1.00 87.19 127 TYR A C 1
ATOM 1007 O O . TYR A 1 127 ? -6.369 -3.283 3.090 1.00 87.19 127 TYR A O 1
ATOM 1015 N N . LEU A 1 128 ? -5.542 -3.118 5.173 1.00 90.12 128 LEU A N 1
ATOM 1016 C CA . LEU A 1 128 ? -4.839 -1.847 4.963 1.00 90.12 128 LEU A CA 1
ATOM 1017 C C . LEU A 1 128 ? -3.911 -1.924 3.746 1.00 90.12 128 LEU A C 1
ATOM 1019 O O . LEU A 1 128 ? -3.941 -1.065 2.862 1.00 90.12 128 LEU A O 1
ATOM 1023 N N . ARG A 1 129 ? -3.153 -3.016 3.623 1.00 89.00 129 ARG A N 1
ATOM 1024 C CA . ARG A 1 129 ? -2.298 -3.264 2.459 1.00 89.00 129 ARG A CA 1
ATOM 1025 C C . ARG A 1 129 ? -3.106 -3.431 1.178 1.00 89.00 129 ARG A C 1
ATOM 1027 O O . ARG A 1 129 ? -2.621 -3.012 0.124 1.00 89.00 129 ARG A O 1
ATOM 1034 N N . SER A 1 130 ? -4.290 -4.041 1.225 1.00 87.38 130 SER A N 1
ATOM 1035 C CA . SER A 1 130 ? -5.155 -4.229 0.050 1.00 87.38 130 SER A CA 1
ATOM 1036 C C . SER A 1 130 ? -5.658 -2.902 -0.526 1.00 87.38 130 SER A C 1
ATOM 1038 O O . SER A 1 130 ? -5.669 -2.741 -1.745 1.00 87.38 130 SER A O 1
ATOM 1040 N N . ILE A 1 131 ? -5.956 -1.921 0.332 1.00 88.94 131 ILE A N 1
ATOM 1041 C CA . ILE A 1 131 ? -6.369 -0.565 -0.071 1.00 88.94 131 ILE A CA 1
ATOM 1042 C C . ILE A 1 131 ? -5.183 0.395 -0.273 1.00 88.94 131 ILE A C 1
ATOM 1044 O O . ILE A 1 131 ? -5.368 1.576 -0.580 1.00 88.94 131 ILE A O 1
ATOM 1048 N N . GLY A 1 132 ? -3.958 -0.121 -0.139 1.00 91.19 132 GLY A N 1
ATOM 1049 C CA . GLY A 1 132 ? -2.718 0.601 -0.400 1.00 91.19 132 GLY A CA 1
ATOM 1050 C C . GLY A 1 132 ? -2.314 1.577 0.699 1.00 91.19 132 GLY A C 1
ATOM 1051 O O . GLY A 1 132 ? -1.661 2.561 0.380 1.00 91.19 132 GLY A O 1
ATOM 1052 N N . VAL A 1 133 ? -2.694 1.341 1.954 1.00 93.31 133 VAL A N 1
ATOM 1053 C CA . VAL A 1 133 ? -2.216 2.111 3.114 1.00 93.31 133 VAL A CA 1
ATOM 1054 C C . VAL A 1 133 ? -0.830 1.621 3.539 1.00 93.31 133 VAL A C 1
ATOM 1056 O O . VAL A 1 133 ? -0.549 0.419 3.508 1.00 93.31 133 VAL A O 1
ATOM 1059 N N . ASP A 1 134 ? 0.044 2.552 3.918 1.00 93.12 134 ASP A N 1
ATOM 1060 C CA . ASP A 1 134 ? 1.355 2.240 4.481 1.00 93.12 134 ASP A CA 1
ATOM 1061 C C . ASP A 1 134 ? 1.223 1.697 5.910 1.00 93.12 134 ASP A C 1
ATOM 1063 O O . ASP A 1 134 ? 0.792 2.394 6.821 1.00 93.12 134 ASP A O 1
ATOM 1067 N N . THR A 1 135 ? 1.600 0.431 6.095 1.00 89.94 135 THR A N 1
ATOM 1068 C CA . THR A 1 135 ? 1.636 -0.252 7.401 1.00 89.94 135 THR A CA 1
ATOM 1069 C C . THR A 1 135 ? 3.057 -0.630 7.816 1.00 89.94 135 THR A C 1
ATOM 1071 O O . THR A 1 135 ? 3.238 -1.444 8.717 1.00 89.94 135 THR A O 1
ATOM 1074 N N . ASN A 1 136 ? 4.068 -0.206 7.056 1.00 89.12 136 ASN A N 1
ATOM 1075 C CA . ASN A 1 136 ? 5.453 -0.642 7.242 1.00 89.12 136 ASN A CA 1
ATOM 1076 C C . ASN A 1 136 ? 6.427 0.543 7.224 1.00 89.12 136 ASN A C 1
ATOM 1078 O O . ASN A 1 136 ? 7.628 0.329 7.050 1.00 89.12 136 ASN A O 1
ATOM 1082 N N . ASN A 1 137 ? 5.919 1.769 7.361 1.00 91.06 137 ASN A N 1
ATOM 1083 C CA . ASN A 1 137 ? 6.706 2.993 7.376 1.00 91.06 137 ASN A CA 1
ATO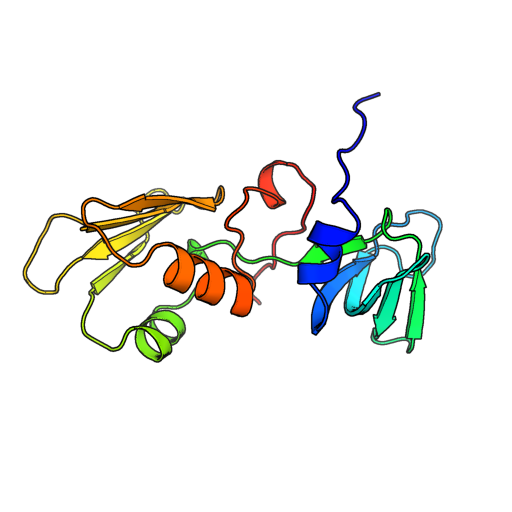M 1084 C C . ASN A 1 137 ? 7.495 3.274 6.079 1.00 91.06 137 ASN A C 1
ATOM 1086 O O . ASN A 1 137 ? 8.505 3.988 6.077 1.00 91.06 137 ASN A O 1
ATOM 1090 N N . TRP A 1 138 ? 7.083 2.691 4.951 1.00 91.88 138 TRP A N 1
ATOM 1091 C CA . TRP A 1 138 ? 7.832 2.794 3.699 1.00 91.88 138 TRP A CA 1
ATOM 1092 C C . TRP A 1 138 ? 7.895 4.225 3.167 1.00 91.88 138 TRP A C 1
ATOM 1094 O O . TRP A 1 138 ? 8.885 4.588 2.532 1.00 91.88 138 TRP A O 1
ATOM 1104 N N . ILE A 1 139 ? 6.885 5.056 3.423 1.00 92.56 139 ILE A N 1
ATOM 1105 C CA . ILE A 1 139 ? 6.882 6.458 2.993 1.00 92.56 139 ILE A CA 1
ATOM 1106 C C . ILE A 1 139 ? 7.944 7.257 3.764 1.00 92.56 139 ILE A C 1
ATOM 1108 O O . ILE A 1 139 ? 8.770 7.924 3.138 1.00 92.56 139 ILE A O 1
ATOM 1112 N N . LYS A 1 140 ? 7.989 7.152 5.100 1.00 90.12 140 LYS A N 1
ATOM 1113 C CA . LYS A 1 140 ? 8.973 7.859 5.951 1.00 90.12 140 LYS A CA 1
ATOM 1114 C C . LYS A 1 140 ? 10.404 7.413 5.658 1.00 90.12 140 LYS A C 1
ATOM 1116 O O . LYS A 1 140 ? 11.322 8.225 5.699 1.00 90.12 140 LYS A O 1
ATOM 1121 N N . GLU A 1 141 ? 10.595 6.133 5.334 1.00 90.62 141 GLU A N 1
ATOM 1122 C CA . GLU A 1 141 ? 11.896 5.588 4.928 1.00 90.62 141 GLU A CA 1
ATOM 1123 C C . GLU A 1 141 ? 12.294 5.955 3.484 1.00 90.62 141 GLU A C 1
ATOM 1125 O O . GLU A 1 141 ? 13.408 5.655 3.052 1.00 90.62 141 GLU A O 1
ATOM 1130 N N . GLY A 1 142 ? 11.404 6.590 2.715 1.00 89.62 142 GLY A N 1
ATOM 1131 C CA . GLY A 1 142 ? 11.629 6.926 1.309 1.00 89.62 142 GLY A CA 1
ATOM 1132 C C . GLY A 1 142 ? 11.563 5.726 0.355 1.00 89.62 142 GLY A C 1
ATOM 1133 O O . GLY A 1 142 ? 11.927 5.855 -0.813 1.00 89.62 142 GLY A O 1
ATOM 1134 N N . LEU A 1 143 ? 11.083 4.573 0.821 1.00 92.38 143 LEU A N 1
ATOM 1135 C CA . LEU A 1 143 ? 10.890 3.341 0.048 1.00 92.38 143 LEU A CA 1
ATOM 1136 C C . LEU A 1 143 ? 9.617 3.365 -0.813 1.00 92.38 143 LEU A C 1
ATOM 1138 O O . LEU A 1 143 ? 9.530 2.643 -1.806 1.00 92.38 143 LEU A O 1
ATOM 1142 N N . ALA A 1 144 ? 8.645 4.198 -0.444 1.00 93.94 144 ALA A N 1
ATOM 1143 C CA . ALA A 1 144 ? 7.387 4.413 -1.150 1.00 93.94 144 ALA A CA 1
ATOM 1144 C C . ALA A 1 144 ? 7.139 5.910 -1.401 1.00 93.94 144 ALA A C 1
ATOM 1146 O O . ALA A 1 144 ? 7.811 6.778 -0.844 1.00 93.94 144 ALA A O 1
ATOM 1147 N N . VAL A 1 145 ? 6.172 6.211 -2.264 1.00 93.69 145 VAL A N 1
ATOM 1148 C CA . VAL A 1 145 ? 5.686 7.565 -2.549 1.00 93.69 145 VAL A CA 1
ATOM 1149 C C . VAL A 1 145 ? 4.290 7.717 -1.966 1.00 93.69 145 VAL A C 1
ATOM 1151 O O . VAL A 1 145 ? 3.444 6.842 -2.145 1.00 93.69 145 VAL A O 1
ATOM 1154 N N . HIS A 1 146 ? 4.030 8.848 -1.315 1.00 93.69 146 HIS A N 1
ATOM 1155 C CA . HIS A 1 146 ? 2.704 9.156 -0.796 1.00 93.69 146 HIS A CA 1
ATOM 1156 C C . HIS A 1 146 ? 1.703 9.402 -1.937 1.00 93.69 146 HIS A C 1
ATOM 1158 O O . HIS A 1 146 ? 1.914 10.226 -2.836 1.00 93.69 146 HIS A O 1
ATOM 1164 N N . LYS A 1 147 ? 0.596 8.663 -1.907 1.00 91.44 147 LYS A N 1
ATOM 1165 C CA . LYS A 1 147 ? -0.564 8.833 -2.767 1.00 91.44 147 LYS A CA 1
ATOM 1166 C C . LYS A 1 147 ? -1.308 10.079 -2.304 1.00 91.44 147 LYS A C 1
ATOM 1168 O O . LYS A 1 147 ? -2.236 9.993 -1.514 1.00 91.44 147 LYS A O 1
ATOM 1173 N N . GLN A 1 148 ? -0.912 11.228 -2.836 1.00 80.19 148 GLN A N 1
ATOM 1174 C CA . GLN A 1 148 ? -1.716 12.442 -2.720 1.00 80.19 148 GLN A CA 1
ATOM 1175 C C . GLN A 1 148 ? -3.136 12.139 -3.203 1.00 80.19 148 GLN A C 1
ATOM 1177 O O . GLN A 1 148 ? -3.313 11.643 -4.324 1.00 80.19 148 GLN A O 1
ATOM 1182 N N . MET A 1 149 ? -4.125 12.381 -2.345 1.00 65.00 149 MET A N 1
ATOM 1183 C CA . MET A 1 149 ? -5.511 12.344 -2.780 1.00 65.00 149 MET A CA 1
ATOM 1184 C C . MET A 1 149 ? -5.796 13.550 -3.683 1.00 65.00 149 MET A C 1
ATOM 1186 O O . MET A 1 149 ? -5.246 14.625 -3.433 1.00 65.00 149 MET A O 1
ATOM 1190 N N . PRO A 1 150 ? -6.555 13.345 -4.772 1.00 51.94 150 PRO A N 1
ATOM 1191 C CA . PRO A 1 150 ? -6.971 14.420 -5.662 1.00 51.94 150 PRO A CA 1
ATOM 1192 C C . PRO A 1 150 ? -7.937 15.397 -4.985 1.00 51.94 150 PRO A C 1
ATOM 1194 O O . PRO A 1 150 ? -8.657 14.973 -4.052 1.00 51.94 150 PRO A O 1
#

Secondary structure (DSSP, 8-state):
--------HHHHHTTTTSEEEE--TTSTTTT-EEEEEEESSSEEEEETTEEEEE-GGGEEEEEB-GGGS-HHHHHHHH-TTSEEEE-TTSSEEEEE-TT-SS-SEEEETTS-EEESS---HHHHHHHHHHTTB-SS-TTTTTSSEE----

Sequence (150 aa):
MSETRQLTPQQLGQCINKQVQIDCIYNPYHGQRGILVSLSARAEVLFSGGFGMFSPNYLRPVLRLPTDVTNQEWVAHFGDIFVITQAEEGDHVLFCYPNESKPFLTIWNDGEIGCDEMLPYASLIDYLRSIGVDTNNWIKEGLAVHKQMP

Foldseek 3Di:
DPPLDEDDLVRVQLQAQAKKAFCDPPDPRHRFIFHFHDGDCWTWTQGPVGIDTHHSRRIATAAEFQLPQDPVNVCVPPNPQWDWDQDPVNFKIFTDGPPDPDGQWIAGRQLDIDGNDPDVVVVVVVVNVVVRHDNHSCVVSVRHHYDDDD